Protein AF-A0A2E8EHU0-F1 (afdb_monomer)

Sequence (80 aa):
MYNLAALHPKLAKEWHLTRNGDLTLYQVTPGSSRKVWWRCSQEHEWEAAINSRTSGSGCPECYKEDRCEIYRKARAHYEI

Nearest PDB structures (f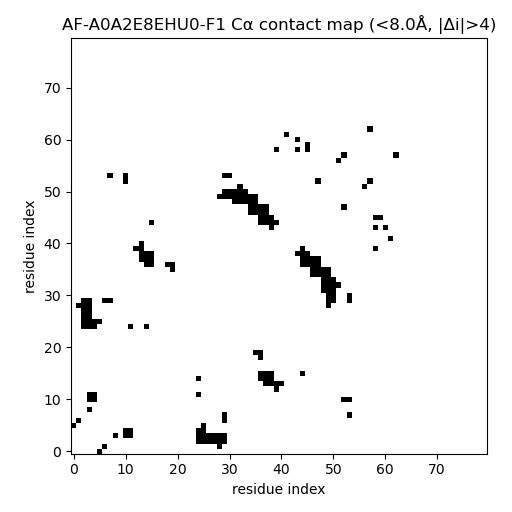oldseek):
  3p37-assembly2_B  TM=4.517E-01  e=4.254E+00  Homo sapiens
  4e9d-assembly1_A  TM=4.440E-01  e=4.872E+00  Homo sapiens
  4lkm-assembly2_C  TM=4.541E-01  e=6.839E+00  Homo sapiens
  3p37-assembly3_C  TM=4.498E-01  e=6.839E+00  Homo sapiens
  4h5x-assembly1_B  TM=4.455E-01  e=7.832E+00  Homo sapiens

Secondary structure (DSSP, 8-state):
---HHHH-HHHHHTB-TTTTTT--TTS--TT---EEEEE-TT--EEEEEHHHHHTT---HHHHHHHHHHHHHHHHHHT--

Radius of gyration: 16.02 Å; Cα contacts (8 Å, |Δi|>4): 92; chains: 1; bounding box: 37×24×49 Å

Solvent-accessible surface area (backbone atoms only — not comparable to full-atom values): 4721 Å² total; per-residue (Å²): 134,87,21,28,40,78,78,34,60,71,58,52,71,25,52,32,70,72,83,40,54,92,66,50,55,76,80,38,44,48,81,34,77,58,68,43,43,32,27,50,96,86,68,52,71,48,78,45,32,40,30,52,46,70,72,65,55,75,62,72,63,60,55,51,54,55,49,53,52,51,52,54,54,56,54,64,69,68,76,116

pLDDT: mean 88.42, std 8.94, range [56.47, 96.81]

Structure (mmCIF, N/CA/C/O backbone):
data_AF-A0A2E8EHU0-F1
#
_entry.id   AF-A0A2E8EHU0-F1
#
loop_
_atom_site.group_PDB
_atom_site.id
_atom_site.type_symbol
_atom_site.label_atom_id
_atom_site.label_alt_id
_atom_site.label_comp_id
_atom_site.label_asym_id
_atom_site.label_entity_id
_atom_site.label_seq_id
_atom_site.pdbx_PDB_ins_code
_atom_site.Cartn_x
_atom_site.Cartn_y
_atom_site.Cartn_z
_atom_site.occupancy
_atom_site.B_iso_or_equiv
_atom_site.auth_seq_id
_atom_site.auth_comp_id
_atom_site.auth_asym_id
_atom_site.auth_atom_id
_atom_site.pdbx_PDB_model_num
ATOM 1 N N . MET A 1 1 ? 18.618 -10.316 -5.629 1.00 56.47 1 MET A N 1
ATOM 2 C CA . MET A 1 1 ? 17.455 -9.874 -6.432 1.00 56.47 1 MET A CA 1
ATOM 3 C C . MET A 1 1 ? 16.689 -8.847 -5.597 1.00 56.47 1 MET A C 1
ATOM 5 O O . MET A 1 1 ? 16.209 -9.212 -4.535 1.00 56.47 1 MET A O 1
ATOM 9 N N . TYR A 1 2 ? 16.689 -7.564 -5.979 1.00 78.19 2 TYR A N 1
ATOM 10 C CA . TYR A 1 2 ? 16.162 -6.441 -5.178 1.00 78.19 2 TYR A CA 1
ATOM 11 C C . TYR A 1 2 ? 14.815 -5.983 -5.763 1.00 78.19 2 TYR A C 1
ATOM 13 O O . TYR A 1 2 ? 14.767 -5.055 -6.565 1.00 78.19 2 TYR A O 1
ATOM 21 N N . ASN A 1 3 ? 13.728 -6.691 -5.446 1.00 86.69 3 ASN A N 1
ATOM 22 C CA . ASN A 1 3 ? 12.376 -6.354 -5.914 1.00 86.69 3 ASN A CA 1
ATOM 23 C C . ASN A 1 3 ? 11.405 -6.173 -4.739 1.00 86.69 3 ASN A C 1
ATOM 25 O O . ASN A 1 3 ? 11.698 -6.557 -3.603 1.00 86.69 3 ASN A O 1
ATOM 29 N N . LEU A 1 4 ? 10.258 -5.552 -5.013 1.00 86.88 4 LEU A N 1
ATOM 30 C CA . LEU A 1 4 ? 9.265 -5.192 -4.002 1.00 86.88 4 LEU A CA 1
ATOM 31 C C . LEU A 1 4 ? 8.718 -6.414 -3.253 1.00 86.88 4 LEU A C 1
ATOM 33 O O . LEU A 1 4 ? 8.595 -6.357 -2.031 1.00 86.88 4 LEU A O 1
ATOM 37 N N . ALA A 1 5 ? 8.443 -7.520 -3.954 1.00 88.44 5 ALA A N 1
ATOM 38 C CA . ALA A 1 5 ? 7.954 -8.753 -3.329 1.00 88.44 5 ALA A CA 1
ATOM 39 C C . ALA A 1 5 ? 8.935 -9.315 -2.287 1.00 88.44 5 ALA A C 1
ATOM 41 O O . ALA A 1 5 ? 8.518 -9.715 -1.202 1.00 88.44 5 ALA A O 1
ATOM 42 N N . ALA A 1 6 ? 10.231 -9.330 -2.609 1.00 87.88 6 ALA A N 1
ATOM 43 C CA . ALA A 1 6 ? 11.262 -9.891 -1.742 1.00 87.88 6 ALA A CA 1
ATOM 44 C C . ALA A 1 6 ? 11.502 -9.047 -0.481 1.00 87.88 6 ALA A C 1
ATOM 46 O O . ALA A 1 6 ? 11.780 -9.594 0.582 1.00 87.88 6 ALA A O 1
ATOM 47 N N . LEU A 1 7 ? 11.399 -7.721 -0.594 1.00 89.19 7 LEU A N 1
ATOM 48 C CA . LEU A 1 7 ? 11.740 -6.794 0.492 1.00 89.19 7 LEU A CA 1
ATOM 49 C C . LEU A 1 7 ? 10.531 -6.397 1.343 1.00 89.19 7 LEU A C 1
ATOM 51 O O . LEU A 1 7 ? 10.677 -6.103 2.527 1.00 89.19 7 LEU A O 1
ATOM 55 N N . HIS A 1 8 ? 9.332 -6.404 0.759 1.00 90.44 8 HIS A N 1
ATOM 56 C CA . HIS A 1 8 ? 8.106 -5.969 1.422 1.00 90.44 8 HIS A CA 1
ATOM 57 C C . HIS A 1 8 ? 6.966 -6.982 1.216 1.00 90.44 8 HIS A C 1
ATOM 59 O O . HIS A 1 8 ? 5.972 -6.680 0.548 1.00 90.44 8 HIS A O 1
ATOM 65 N N . PRO A 1 9 ? 7.031 -8.168 1.853 1.00 90.50 9 PRO A N 1
ATOM 66 C CA . PRO A 1 9 ? 6.008 -9.209 1.704 1.00 90.50 9 PRO A CA 1
ATOM 67 C C . PRO A 1 9 ? 4.620 -8.775 2.199 1.00 90.50 9 PRO A C 1
ATOM 69 O O . PRO A 1 9 ? 3.608 -9.320 1.770 1.00 90.50 9 PRO A O 1
ATOM 72 N N . L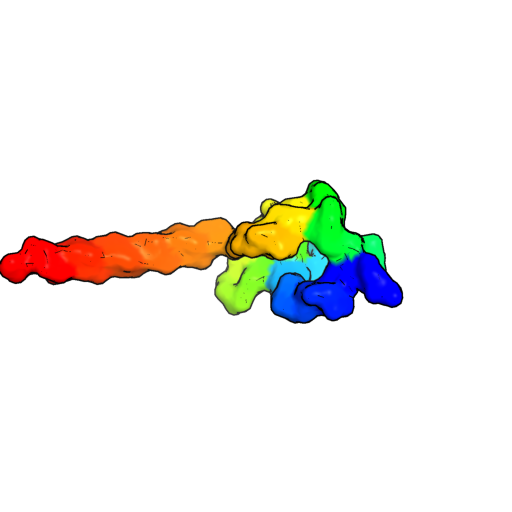YS A 1 10 ? 4.545 -7.776 3.089 1.00 90.38 10 LYS A N 1
ATOM 73 C CA . LYS A 1 10 ? 3.268 -7.176 3.509 1.00 90.38 10 LYS A CA 1
ATOM 74 C C . LYS A 1 10 ? 2.614 -6.392 2.370 1.00 90.38 10 LYS A C 1
ATOM 76 O O . LYS A 1 10 ? 1.435 -6.587 2.111 1.00 90.38 10 LYS A O 1
ATOM 81 N N . LEU A 1 11 ? 3.395 -5.590 1.641 1.00 91.81 11 LEU A N 1
ATOM 82 C CA . LEU A 1 11 ? 2.908 -4.826 0.490 1.00 91.81 11 LEU A CA 1
ATOM 83 C C . LEU A 1 11 ? 2.488 -5.739 -0.663 1.00 91.81 11 LEU A C 1
ATOM 85 O O . LEU A 1 11 ? 1.535 -5.424 -1.363 1.00 91.81 11 LEU A O 1
ATOM 89 N N . ALA A 1 12 ? 3.140 -6.893 -0.818 1.00 91.06 12 ALA A N 1
ATOM 90 C CA . ALA A 1 12 ? 2.742 -7.890 -1.807 1.00 91.06 12 ALA A CA 1
ATOM 91 C C . ALA A 1 12 ? 1.290 -8.368 -1.626 1.00 91.06 12 ALA A C 1
ATOM 93 O O . ALA A 1 12 ? 0.604 -8.615 -2.614 1.00 91.06 12 ALA A O 1
ATOM 94 N N . LYS A 1 13 ? 0.800 -8.449 -0.380 1.00 91.81 13 LYS A N 1
ATOM 95 C CA . LYS A 1 13 ? -0.595 -8.816 -0.079 1.00 91.81 13 LYS A CA 1
ATOM 96 C C . LYS A 1 13 ? -1.596 -7.734 -0.464 1.00 91.81 13 LYS A C 1
ATOM 98 O O . LYS A 1 13 ? -2.767 -8.034 -0.643 1.00 91.81 13 LYS A O 1
ATOM 103 N N . GLU A 1 14 ? -1.131 -6.494 -0.564 1.00 94.50 14 GLU A N 1
ATOM 104 C CA . GLU A 1 14 ? -1.960 -5.344 -0.907 1.00 94.50 14 GLU A CA 1
ATOM 105 C C . GLU A 1 14 ? -1.873 -4.990 -2.399 1.00 94.50 14 GLU 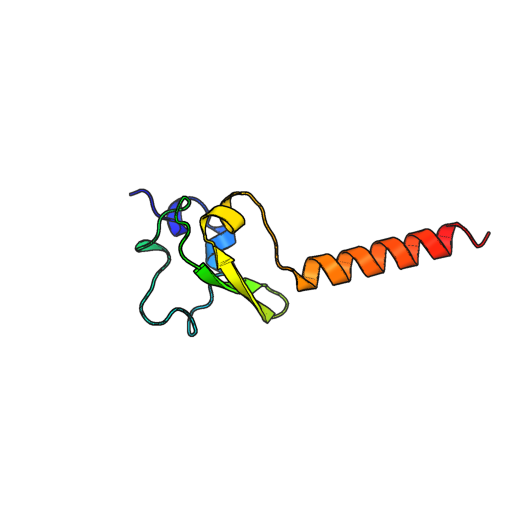A C 1
ATOM 107 O O . GLU A 1 14 ? -2.405 -3.969 -2.828 1.00 94.50 14 GLU A O 1
ATOM 112 N N . TRP A 1 15 ? -1.182 -5.795 -3.212 1.00 94.12 15 TRP A N 1
ATOM 113 C CA . TRP A 1 15 ? -1.063 -5.556 -4.646 1.00 94.12 15 TRP A CA 1
ATOM 114 C C . TRP A 1 15 ? -2.357 -5.884 -5.379 1.00 94.12 15 TRP A C 1
ATOM 116 O O . TRP A 1 15 ? -2.916 -6.973 -5.238 1.00 94.12 15 TRP A O 1
ATOM 126 N N . HIS A 1 16 ? -2.797 -4.976 -6.244 1.00 94.56 16 HIS A N 1
ATOM 127 C CA . HIS A 1 16 ? -3.961 -5.232 -7.072 1.00 94.56 16 HIS A CA 1
ATOM 128 C C . HIS A 1 16 ? -3.595 -6.075 -8.302 1.00 94.56 16 HIS A C 1
ATOM 130 O O . HIS A 1 16 ? -2.937 -5.592 -9.222 1.00 94.56 16 HIS A O 1
ATOM 136 N N . LEU A 1 17 ? -4.057 -7.328 -8.355 1.00 87.94 17 LEU A N 1
ATOM 137 C CA . LEU A 1 17 ? -3.678 -8.269 -9.420 1.00 87.94 17 LEU A CA 1
ATOM 138 C C . LEU A 1 17 ? -4.209 -7.872 -10.805 1.00 87.94 17 LEU A C 1
ATOM 140 O O . LEU A 1 17 ? -3.465 -7.924 -11.773 1.00 87.94 17 LEU A O 1
ATOM 144 N N . THR A 1 18 ? -5.470 -7.450 -10.912 1.00 89.00 18 THR A N 1
ATOM 145 C CA . THR A 1 18 ? -6.092 -7.195 -12.226 1.00 89.00 18 THR A CA 1
ATOM 146 C C . THR A 1 18 ? -5.852 -5.781 -12.763 1.00 89.00 18 THR A C 1
ATOM 148 O O . THR A 1 18 ? -5.576 -5.614 -13.946 1.00 89.00 18 THR A O 1
ATOM 151 N N . ARG A 1 19 ? -5.899 -4.745 -11.915 1.00 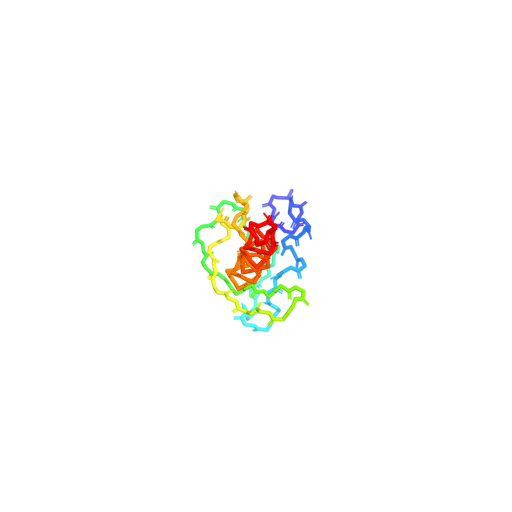91.25 19 ARG A N 1
ATOM 152 C CA . ARG A 1 19 ? -5.731 -3.343 -12.345 1.00 91.25 19 ARG A CA 1
ATOM 153 C C . ARG A 1 19 ? -4.309 -2.956 -12.749 1.00 91.25 19 ARG A C 1
ATOM 155 O O . ARG A 1 19 ? -4.136 -1.951 -13.431 1.00 91.25 19 ARG A O 1
ATOM 162 N N . ASN A 1 20 ? -3.299 -3.719 -12.336 1.00 91.88 20 ASN A N 1
ATOM 163 C CA . ASN A 1 20 ? -1.910 -3.458 -12.719 1.00 91.88 20 ASN A CA 1
ATOM 164 C C . ASN A 1 20 ? -1.512 -4.130 -14.049 1.00 91.88 20 ASN A C 1
ATOM 166 O O . ASN A 1 20 ? -0.374 -3.962 -14.490 1.00 91.88 20 ASN A O 1
ATOM 170 N N . GLY A 1 21 ? -2.440 -4.840 -14.706 1.00 89.38 21 GLY A N 1
ATOM 171 C CA . GLY A 1 21 ? -2.184 -5.547 -15.961 1.00 89.38 21 GLY A CA 1
ATOM 172 C C . GLY A 1 21 ? -1.064 -6.575 -15.802 1.00 89.38 21 GLY A C 1
ATOM 173 O O . GLY A 1 21 ? -1.025 -7.308 -14.818 1.00 89.38 21 GLY A O 1
ATOM 174 N N . ASP A 1 22 ? -0.113 -6.571 -16.735 1.00 90.31 22 ASP A N 1
ATOM 175 C CA . ASP A 1 22 ? 1.034 -7.491 -16.727 1.00 90.31 22 ASP A CA 1
ATOM 176 C C . ASP A 1 22 ? 2.145 -7.087 -15.743 1.00 90.31 22 ASP A C 1
ATOM 178 O O . ASP A 1 22 ? 3.165 -7.771 -15.632 1.00 90.31 22 ASP A O 1
ATOM 182 N N . LEU A 1 23 ? 1.994 -5.957 -15.040 1.00 91.06 23 LEU A N 1
ATOM 183 C CA . LEU A 1 23 ? 2.997 -5.500 -14.088 1.00 91.06 23 LEU A CA 1
ATOM 184 C C . LEU A 1 23 ? 2.959 -6.362 -12.825 1.00 91.06 23 LEU A C 1
ATOM 186 O O . LEU A 1 23 ? 1.972 -6.394 -12.087 1.00 91.06 23 LEU A O 1
ATOM 190 N N . THR A 1 24 ? 4.088 -6.993 -12.528 1.00 88.19 24 THR A N 1
ATOM 191 C CA . THR A 1 24 ? 4.255 -7.831 -11.341 1.00 88.19 24 THR A CA 1
ATOM 192 C C . THR A 1 24 ? 5.116 -7.158 -10.276 1.00 88.19 24 THR A C 1
ATOM 194 O O . THR A 1 24 ? 6.000 -6.344 -10.556 1.00 88.19 24 THR A O 1
ATOM 197 N N . LEU A 1 25 ? 4.925 -7.583 -9.026 1.00 86.38 25 LEU A N 1
ATOM 198 C CA . LEU A 1 25 ? 5.737 -7.175 -7.874 1.00 86.38 25 LEU A CA 1
ATOM 199 C C . LEU A 1 25 ? 7.236 -7.503 -8.021 1.00 86.38 25 LEU A C 1
ATOM 201 O O . LEU A 1 25 ? 8.072 -6.921 -7.329 1.00 86.38 25 LEU A O 1
ATOM 205 N N . TYR A 1 26 ? 7.581 -8.440 -8.908 1.00 88.25 26 TYR A N 1
ATOM 206 C CA . TYR A 1 26 ? 8.959 -8.847 -9.184 1.00 88.25 26 TYR A CA 1
ATOM 207 C C . TYR A 1 26 ? 9.670 -7.916 -10.172 1.00 88.25 26 TYR A C 1
ATOM 209 O O . TYR A 1 26 ? 10.899 -7.912 -10.222 1.00 88.25 26 TYR A O 1
ATOM 217 N N . GLN A 1 27 ? 8.911 -7.116 -10.927 1.00 88.31 27 GLN A N 1
ATOM 218 C CA . GLN A 1 27 ? 9.413 -6.177 -11.936 1.00 88.31 27 GLN A CA 1
ATOM 219 C C . GLN A 1 27 ? 9.581 -4.750 -11.399 1.00 88.31 27 GLN A C 1
ATOM 221 O O . GLN A 1 27 ? 10.009 -3.861 -12.132 1.00 88.31 27 GLN A O 1
ATOM 226 N N . VAL A 1 28 ? 9.239 -4.511 -10.131 1.00 91.19 28 VAL A N 1
ATOM 227 C CA . VAL A 1 28 ? 9.286 -3.183 -9.514 1.00 91.19 28 VAL A CA 1
ATOM 228 C C . VAL A 1 28 ? 10.187 -3.164 -8.286 1.00 91.19 28 VAL A C 1
ATOM 230 O O . VAL A 1 28 ? 10.303 -4.145 -7.548 1.00 91.19 28 VAL A O 1
ATOM 233 N N . THR A 1 29 ? 10.834 -2.023 -8.065 1.00 92.81 29 THR A N 1
ATOM 234 C CA . THR A 1 29 ? 11.703 -1.785 -6.910 1.00 92.81 29 THR A CA 1
ATOM 235 C C . THR A 1 29 ? 10.973 -0.958 -5.847 1.00 92.81 29 THR A C 1
ATOM 237 O O . THR A 1 29 ? 10.118 -0.138 -6.197 1.00 92.81 29 THR A O 1
ATOM 240 N N . PRO A 1 30 ? 11.315 -1.112 -4.553 1.00 89.94 30 PRO A N 1
ATOM 241 C CA . PRO A 1 30 ? 10.690 -0.343 -3.477 1.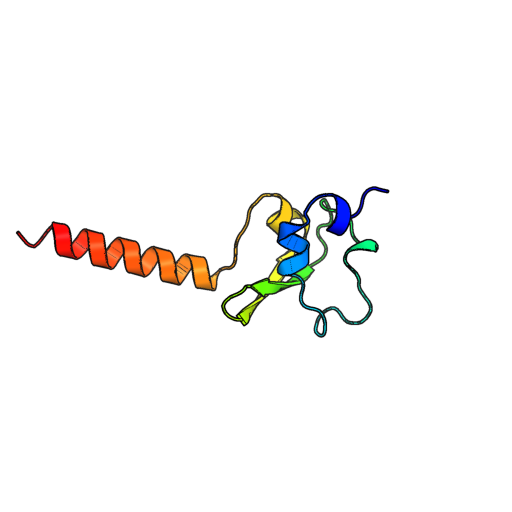00 89.94 30 PRO A CA 1
ATOM 242 C C . PRO A 1 30 ? 10.798 1.178 -3.647 1.00 89.94 30 PRO A C 1
ATOM 244 O O . PRO A 1 30 ? 9.861 1.903 -3.355 1.00 89.94 30 PRO A O 1
ATOM 247 N N . GLY A 1 31 ? 11.916 1.677 -4.178 1.00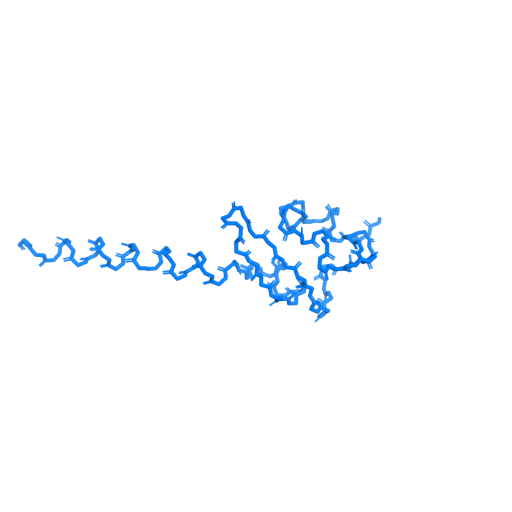 91.31 31 GLY A N 1
ATOM 248 C CA . GLY A 1 31 ? 12.138 3.115 -4.376 1.00 91.31 31 GLY A CA 1
ATOM 249 C C . GLY A 1 31 ? 11.415 3.729 -5.580 1.00 91.31 31 GLY A C 1
ATOM 250 O O . GLY A 1 31 ? 11.599 4.914 -5.852 1.00 91.31 31 GLY A O 1
ATOM 251 N N . SER A 1 32 ? 10.621 2.960 -6.329 1.00 92.69 32 SER A N 1
ATOM 252 C CA . SER A 1 32 ? 9.978 3.457 -7.546 1.00 92.69 32 SER A CA 1
ATOM 253 C C . SER A 1 32 ? 8.884 4.487 -7.243 1.00 92.69 32 SER A C 1
ATOM 255 O O . SER A 1 32 ? 7.994 4.252 -6.430 1.00 92.69 32 SER A O 1
ATOM 257 N N . SER A 1 33 ? 8.891 5.613 -7.956 1.00 94.75 33 SER A N 1
ATOM 258 C CA . SER A 1 33 ? 7.799 6.598 -7.940 1.00 94.75 33 SER A CA 1
ATOM 259 C C . SER A 1 33 ? 6.600 6.183 -8.803 1.00 94.75 33 SER A C 1
ATOM 261 O O . SER A 1 33 ? 5.620 6.924 -8.895 1.00 94.75 33 SER A O 1
ATOM 263 N N . ARG A 1 34 ? 6.658 5.006 -9.446 1.00 94.38 34 ARG A N 1
ATOM 264 C CA . ARG A 1 34 ? 5.571 4.488 -10.276 1.00 94.38 34 ARG A CA 1
ATOM 265 C C . ARG A 1 34 ? 4.316 4.321 -9.431 1.00 94.38 34 ARG A C 1
ATOM 267 O O . ARG A 1 34 ? 4.346 3.673 -8.383 1.00 94.38 34 ARG A O 1
ATOM 274 N N . LYS A 1 35 ? 3.219 4.896 -9.914 1.00 95.38 35 LYS A N 1
ATOM 275 C CA . LYS A 1 35 ? 1.898 4.691 -9.338 1.00 95.38 35 LYS A CA 1
ATOM 276 C C . LYS A 1 35 ? 1.308 3.386 -9.842 1.00 95.38 35 LYS A C 1
ATOM 278 O O . LYS A 1 35 ? 1.394 3.068 -11.028 1.00 95.38 35 LYS A O 1
ATOM 283 N N . VAL A 1 36 ? 0.770 2.626 -8.905 1.00 95.69 36 VAL A N 1
ATOM 284 C CA . VAL A 1 36 ? 0.158 1.320 -9.127 1.00 95.69 36 VAL A CA 1
ATOM 285 C C . VAL A 1 36 ? -1.088 1.223 -8.264 1.00 95.69 36 VAL A C 1
ATOM 287 O O . VAL A 1 36 ? -1.261 1.981 -7.304 1.00 95.69 36 VAL A O 1
ATOM 290 N N . TRP A 1 37 ? -1.954 0.288 -8.618 1.00 96.81 37 TRP A N 1
ATOM 291 C CA . TRP A 1 37 ? -3.162 0.005 -7.870 1.00 96.81 37 TRP A CA 1
ATOM 292 C C . TRP A 1 37 ? -2.862 -0.909 -6.689 1.00 96.81 37 TRP A C 1
ATOM 294 O O . TRP A 1 37 ? -2.197 -1.941 -6.821 1.00 96.81 37 TRP A O 1
ATOM 304 N N . TRP A 1 38 ? -3.401 -0.523 -5.542 1.00 96.00 38 TRP A N 1
ATOM 305 C CA . TRP A 1 38 ? -3.362 -1.258 -4.291 1.00 96.00 38 TRP A CA 1
ATOM 306 C C . TRP A 1 38 ? -4.778 -1.640 -3.890 1.00 96.00 38 TRP A C 1
ATOM 308 O O . TRP A 1 38 ? -5.739 -0.953 -4.240 1.00 96.00 38 TRP A O 1
ATOM 318 N N . ARG A 1 39 ? -4.893 -2.738 -3.153 1.00 96.19 39 ARG A N 1
ATOM 319 C CA . ARG A 1 39 ? -6.134 -3.218 -2.564 1.00 96.19 39 ARG A CA 1
ATOM 320 C C . ARG A 1 39 ? -5.851 -3.728 -1.158 1.00 96.19 39 ARG A C 1
ATOM 322 O O . ARG A 1 39 ? -5.039 -4.631 -0.994 1.00 96.19 39 ARG A O 1
ATOM 329 N N . CYS A 1 40 ? -6.500 -3.166 -0.143 1.00 94.62 40 CYS A N 1
ATOM 330 C CA . CYS A 1 40 ? -6.324 -3.632 1.235 1.00 94.62 40 CYS A CA 1
ATOM 331 C C . CYS A 1 40 ? -7.238 -4.831 1.539 1.00 94.62 40 CYS A C 1
ATOM 333 O O . CYS A 1 40 ? -8.046 -5.257 0.713 1.00 94.62 40 CYS A O 1
ATOM 335 N N . SER A 1 41 ? -7.132 -5.372 2.756 1.00 92.31 41 SER A N 1
ATOM 336 C CA . SER A 1 41 ? -7.971 -6.484 3.220 1.00 92.31 41 SER A CA 1
ATOM 337 C C . SER A 1 41 ? -9.457 -6.137 3.350 1.00 92.31 41 SER A C 1
ATOM 339 O O . SER A 1 41 ? -10.275 -7.045 3.314 1.00 92.31 41 SER A O 1
ATOM 341 N N . GLN A 1 42 ? -9.800 -4.851 3.483 1.00 92.00 42 GLN A N 1
ATOM 342 C CA . GLN A 1 42 ? -11.184 -4.347 3.494 1.00 92.00 42 GLN A CA 1
ATOM 343 C C . GLN A 1 42 ? -11.715 -4.065 2.076 1.00 92.00 42 GLN A C 1
ATOM 345 O O . GLN A 1 42 ? -12.683 -3.339 1.904 1.00 92.00 42 GLN A O 1
ATOM 350 N N . GLU A 1 43 ? -11.034 -4.575 1.045 1.00 92.50 43 GLU A N 1
ATOM 351 C CA . GLU A 1 43 ? -11.382 -4.396 -0.372 1.00 92.50 43 GLU A CA 1
ATOM 352 C C . GLU A 1 43 ? -11.370 -2.946 -0.884 1.00 92.50 43 GLU A C 1
ATOM 354 O O . GLU A 1 43 ? -11.744 -2.699 -2.027 1.00 92.50 43 GLU A O 1
ATOM 359 N N . HIS A 1 44 ? -10.855 -1.986 -0.112 1.00 94.69 44 HIS A N 1
ATOM 360 C CA . HIS A 1 44 ? -10.617 -0.637 -0.618 1.00 94.69 44 HIS A CA 1
ATOM 361 C C . HIS A 1 44 ? -9.524 -0.658 -1.684 1.00 94.69 44 HIS A C 1
ATOM 363 O O . HIS A 1 44 ? -8.413 -1.131 -1.434 1.00 94.69 44 HIS A O 1
ATOM 369 N N . GLU A 1 45 ? -9.826 -0.095 -2.850 1.00 95.69 45 GLU A N 1
ATOM 370 C CA . GLU A 1 45 ? -8.903 0.044 -3.973 1.00 95.69 45 GLU A CA 1
ATOM 371 C C . GLU A 1 45 ? -8.430 1.494 -4.079 1.00 95.69 45 GLU A C 1
ATOM 373 O O . GLU A 1 45 ? -9.239 2.422 -4.068 1.00 95.69 45 GLU A O 1
ATOM 378 N N . TRP A 1 46 ? -7.123 1.713 -4.207 1.00 96.12 46 TRP A N 1
ATOM 379 C CA . TRP A 1 46 ? -6.586 3.056 -4.427 1.00 96.12 46 TRP A CA 1
ATOM 380 C C . TRP A 1 46 ? -5.283 3.029 -5.218 1.00 96.12 46 TRP A C 1
ATOM 382 O O . TRP A 1 46 ? -4.560 2.033 -5.25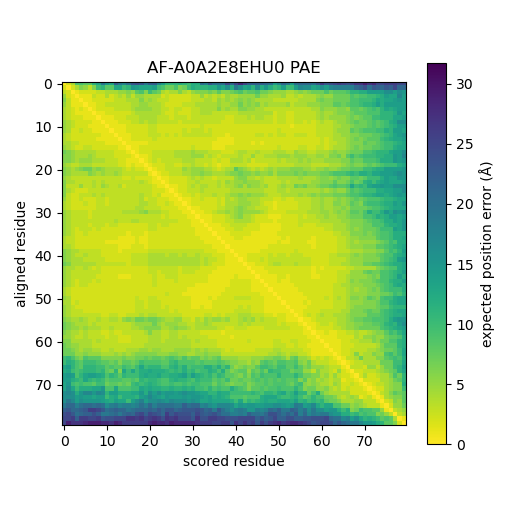0 1.00 96.12 46 TRP A O 1
ATOM 392 N N . GLU A 1 47 ? -4.962 4.154 -5.845 1.00 96.00 47 GLU A N 1
ATOM 393 C CA . GLU A 1 47 ? -3.708 4.342 -6.565 1.00 96.00 47 GLU A CA 1
ATOM 394 C C . GLU A 1 47 ? -2.684 5.049 -5.666 1.00 96.00 47 GLU A C 1
ATOM 396 O O . GLU A 1 47 ? -2.967 6.092 -5.072 1.00 96.00 47 GLU A O 1
ATOM 401 N N . ALA A 1 48 ? -1.475 4.496 -5.565 1.00 95.88 48 ALA A N 1
ATOM 402 C CA . ALA A 1 48 ? -0.379 5.119 -4.827 1.00 95.88 48 ALA A CA 1
ATOM 403 C C . ALA A 1 48 ? 0.983 4.758 -5.426 1.00 95.88 48 ALA A C 1
ATOM 405 O O . ALA A 1 48 ? 1.158 3.700 -6.037 1.00 95.88 48 ALA A O 1
ATOM 406 N N . ALA A 1 49 ? 1.963 5.642 -5.224 1.00 96.25 49 ALA A N 1
ATOM 407 C CA . ALA A 1 49 ? 3.343 5.388 -5.616 1.00 96.25 49 ALA A CA 1
ATOM 408 C C . ALA A 1 49 ? 3.974 4.297 -4.736 1.00 96.25 49 ALA A C 1
ATOM 410 O O . ALA A 1 49 ? 3.753 4.265 -3.522 1.00 96.25 49 ALA A O 1
ATOM 411 N N . ILE A 1 50 ? 4.781 3.422 -5.342 1.00 94.94 50 ILE A N 1
ATOM 412 C CA . ILE A 1 50 ? 5.434 2.313 -4.628 1.00 94.94 50 ILE A CA 1
ATOM 413 C C . ILE A 1 50 ? 6.320 2.834 -3.491 1.00 94.94 50 ILE A C 1
ATOM 415 O O . ILE A 1 50 ? 6.199 2.358 -2.365 1.00 94.94 50 ILE A O 1
ATOM 419 N N . ASN A 1 51 ? 7.121 3.868 -3.746 1.00 94.94 51 ASN A N 1
ATOM 420 C CA . ASN A 1 51 ? 7.991 4.481 -2.743 1.00 94.94 51 ASN A CA 1
ATOM 421 C C . ASN A 1 51 ? 7.233 5.070 -1.539 1.00 94.94 51 ASN A C 1
ATOM 423 O O . ASN A 1 51 ? 7.689 4.974 -0.403 1.00 94.94 51 ASN A O 1
ATOM 427 N N . SER A 1 52 ? 6.052 5.649 -1.756 1.00 95.56 52 SER A N 1
ATOM 428 C CA . SER A 1 52 ? 5.192 6.160 -0.683 1.00 95.56 52 SER A CA 1
ATOM 429 C C . SER A 1 52 ? 4.690 5.017 0.198 1.00 95.56 52 SER A C 1
ATOM 431 O O . SER A 1 52 ? 4.729 5.103 1.426 1.00 95.56 52 SER A O 1
ATOM 433 N N . ARG A 1 53 ? 4.296 3.903 -0.421 1.00 94.44 53 ARG A N 1
ATOM 434 C CA . ARG A 1 53 ? 3.839 2.698 0.279 1.00 94.44 53 ARG A CA 1
ATOM 435 C C . ARG A 1 53 ? 4.959 2.029 1.066 1.00 94.44 53 ARG A C 1
ATOM 437 O O . ARG A 1 53 ? 4.741 1.612 2.200 1.00 94.44 53 ARG A O 1
ATOM 444 N N . THR A 1 54 ? 6.169 1.981 0.517 1.00 93.56 54 THR A N 1
ATOM 445 C CA . THR A 1 54 ? 7.340 1.430 1.218 1.00 93.56 54 THR A CA 1
ATOM 446 C C . THR A 1 54 ? 7.795 2.305 2.379 1.00 93.56 54 THR A C 1
ATOM 448 O O . THR A 1 54 ? 8.304 1.775 3.360 1.00 93.56 54 THR A O 1
ATOM 451 N N . SER A 1 55 ? 7.550 3.616 2.309 1.00 93.12 55 SER A N 1
ATOM 452 C CA . SER A 1 55 ? 7.797 4.564 3.405 1.00 93.12 55 SER A CA 1
ATOM 453 C C . SER A 1 55 ? 6.719 4.539 4.499 1.00 93.12 55 SER A C 1
ATOM 455 O O . SER A 1 55 ? 6.819 5.292 5.463 1.00 93.12 55 SER A O 1
ATOM 457 N N . GLY A 1 56 ? 5.695 3.686 4.375 1.00 90.94 56 GLY A N 1
ATOM 458 C CA . GLY A 1 56 ? 4.689 3.458 5.417 1.00 90.94 56 GLY A CA 1
ATOM 459 C C . GLY A 1 56 ? 3.332 4.127 5.187 1.00 90.94 56 GLY A C 1
ATOM 460 O O . GLY A 1 56 ? 2.478 4.061 6.067 1.00 90.94 56 GLY A O 1
ATOM 461 N N . SER A 1 57 ? 3.083 4.752 4.029 1.00 92.50 57 SER A N 1
ATOM 462 C CA . SER A 1 57 ? 1.740 5.262 3.712 1.00 92.50 57 SER A CA 1
ATOM 463 C C . SER A 1 57 ? 0.738 4.110 3.587 1.00 92.50 57 SER A C 1
ATOM 465 O O . SER A 1 57 ? 1.015 3.144 2.884 1.00 92.50 57 SER A O 1
ATOM 467 N N . GLY A 1 58 ? -0.417 4.218 4.254 1.00 92.44 58 GLY A N 1
ATOM 468 C CA . GLY A 1 58 ? -1.472 3.197 4.362 1.00 92.44 58 GLY A CA 1
ATOM 469 C C . GLY A 1 58 ? -2.600 3.301 3.324 1.00 92.44 58 GLY A C 1
ATOM 470 O O . GLY A 1 58 ? -2.521 4.085 2.380 1.00 92.44 58 GLY A O 1
ATOM 471 N N . CYS A 1 59 ? -3.666 2.521 3.527 1.00 94.81 59 CYS A N 1
ATOM 472 C CA . CYS A 1 59 ? -4.936 2.705 2.823 1.00 94.81 59 CYS A CA 1
ATOM 473 C C . CYS A 1 59 ? -5.613 4.005 3.307 1.00 94.81 59 CYS A C 1
ATOM 475 O O . CYS A 1 59 ? -5.793 4.166 4.519 1.00 94.81 59 CYS A O 1
ATOM 477 N N . PRO A 1 60 ? -6.003 4.928 2.408 1.00 93.31 60 PRO A N 1
ATOM 478 C CA . PRO A 1 60 ? -6.602 6.200 2.803 1.00 93.31 60 PRO A CA 1
ATOM 479 C C . PRO A 1 60 ? -7.984 6.040 3.442 1.00 93.31 60 PRO A C 1
ATOM 481 O O . PRO A 1 60 ? -8.314 6.821 4.330 1.00 93.31 60 PRO A O 1
ATOM 484 N N . GLU A 1 61 ? -8.775 5.049 3.023 1.00 93.38 61 GLU A N 1
ATOM 485 C CA . GLU A 1 61 ? -10.114 4.822 3.580 1.00 93.38 61 GLU A CA 1
ATOM 486 C C . GLU A 1 61 ? -10.043 4.212 4.982 1.00 93.38 61 GLU A C 1
ATOM 488 O O . GLU A 1 61 ? -10.612 4.784 5.908 1.00 93.38 61 GLU A O 1
ATOM 493 N N . CYS A 1 62 ? -9.224 3.173 5.192 1.00 92.06 62 CYS A N 1
ATOM 494 C CA . CYS A 1 62 ? -9.015 2.609 6.533 1.00 92.06 62 CYS A CA 1
ATOM 495 C C . CYS A 1 62 ? -8.513 3.671 7.525 1.00 92.06 62 CYS A C 1
ATOM 497 O O . CYS A 1 62 ? -8.976 3.744 8.657 1.00 92.06 62 CYS A O 1
ATOM 499 N N . TYR A 1 63 ? -7.626 4.570 7.082 1.00 90.69 63 TYR A N 1
ATOM 500 C CA . TYR A 1 63 ? -7.155 5.662 7.933 1.00 90.69 63 TYR A CA 1
ATOM 501 C C . TYR A 1 63 ? -8.268 6.643 8.338 1.00 90.69 63 TYR A C 1
ATOM 503 O O . TYR A 1 63 ? -8.203 7.231 9.417 1.00 90.69 63 TYR A O 1
ATOM 511 N N . LYS A 1 64 ? -9.283 6.867 7.493 1.00 89.75 64 LYS A N 1
ATOM 512 C CA . LYS A 1 64 ? -10.442 7.697 7.857 1.00 89.75 64 LYS A CA 1
ATOM 513 C C . LYS A 1 64 ? -11.353 6.963 8.838 1.00 89.75 64 LYS A C 1
ATOM 515 O O . LYS A 1 64 ? -11.785 7.577 9.812 1.00 89.75 64 LYS A O 1
ATOM 520 N N . GLU A 1 65 ? -11.615 5.680 8.597 1.00 86.62 65 GLU A N 1
ATOM 521 C CA . GLU A 1 65 ? -12.462 4.837 9.449 1.00 86.62 65 GLU A CA 1
ATOM 522 C C . GLU A 1 65 ? -11.911 4.745 10.877 1.00 86.62 65 GLU A C 1
ATOM 524 O O . GLU A 1 65 ? -12.618 5.100 11.826 1.00 86.62 65 GLU A O 1
ATOM 529 N N . ASP A 1 66 ? -10.625 4.409 11.021 1.00 83.56 66 ASP A N 1
ATOM 530 C CA . ASP A 1 66 ? -9.937 4.334 12.317 1.00 83.56 66 ASP A CA 1
ATOM 531 C C . ASP A 1 66 ? -10.006 5.676 13.058 1.00 83.56 66 ASP A C 1
ATOM 533 O O . ASP A 1 66 ? -10.260 5.755 14.264 1.00 83.56 66 ASP A O 1
ATOM 537 N N . ARG A 1 67 ? -9.824 6.779 12.324 1.00 83.12 67 ARG A N 1
ATOM 538 C CA . ARG A 1 67 ? -9.864 8.127 12.893 1.00 83.12 67 ARG A CA 1
ATOM 539 C C . ARG A 1 67 ? -11.259 8.485 13.406 1.00 83.12 67 ARG A C 1
ATOM 541 O O . ARG A 1 67 ? -11.382 9.076 14.478 1.00 83.12 67 ARG A O 1
ATOM 548 N N . CYS A 1 68 ? -12.312 8.126 12.672 1.00 78.12 68 CYS A N 1
ATOM 549 C CA . CYS A 1 68 ? -13.691 8.328 13.113 1.00 78.12 68 CYS A CA 1
ATOM 550 C C . CYS A 1 68 ? -14.006 7.533 14.384 1.00 78.12 68 CYS A C 1
ATOM 552 O O . CYS A 1 68 ? -14.684 8.057 15.269 1.00 78.12 68 CYS A O 1
ATOM 554 N N . GLU A 1 69 ? -13.506 6.302 14.507 1.00 81.81 69 GLU A N 1
ATOM 555 C CA . GLU A 1 69 ? -13.674 5.502 15.720 1.00 81.81 69 GLU A CA 1
ATOM 556 C C . GLU A 1 69 ? -12.984 6.146 16.931 1.00 81.81 69 GLU A C 1
ATOM 558 O O . GLU A 1 69 ? -13.610 6.290 17.985 1.00 81.81 69 GLU A O 1
ATOM 563 N N . ILE A 1 70 ? -11.737 6.604 16.770 1.00 83.56 70 ILE A N 1
ATOM 564 C CA . ILE A 1 70 ? -10.995 7.314 17.823 1.00 83.56 70 ILE A CA 1
ATOM 565 C C . ILE A 1 70 ? -11.781 8.538 18.304 1.00 83.56 70 ILE A C 1
ATOM 567 O O . ILE A 1 70 ? -11.965 8.711 19.508 1.00 83.56 70 ILE A O 1
ATOM 571 N N . TYR A 1 71 ? -12.299 9.363 17.387 1.00 81.06 71 TYR A N 1
ATOM 572 C CA . TYR A 1 71 ? -13.072 10.549 17.766 1.00 81.06 71 TYR A CA 1
ATOM 573 C C . TYR A 1 71 ? -14.394 10.210 18.454 1.00 81.06 71 TYR A C 1
ATOM 575 O O . TYR A 1 71 ? -14.749 10.875 19.424 1.00 81.06 71 TYR A O 1
ATOM 583 N N . ARG A 1 72 ? -15.114 9.174 18.004 1.00 80.38 72 ARG A N 1
ATOM 584 C CA . ARG A 1 72 ? -16.346 8.716 18.671 1.00 80.38 72 ARG A CA 1
ATOM 585 C C . ARG A 1 72 ? -16.068 8.281 20.111 1.00 80.38 72 ARG A C 1
ATOM 587 O O . ARG A 1 72 ? -16.786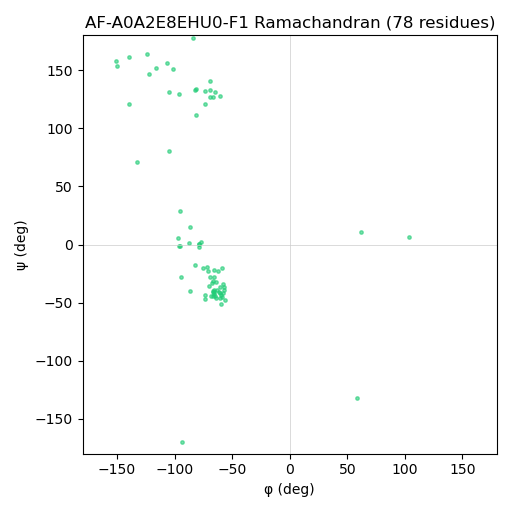 8.703 21.013 1.00 80.38 72 ARG A O 1
ATOM 594 N N . LYS A 1 73 ? -15.007 7.497 20.334 1.00 83.62 73 LYS A N 1
ATOM 595 C CA . LYS A 1 73 ? -14.588 7.054 21.676 1.00 83.62 73 LYS A CA 1
ATOM 596 C C . LYS A 1 73 ? -14.139 8.221 22.554 1.00 83.62 73 LYS A C 1
ATOM 598 O O . LYS A 1 73 ? -14.551 8.306 23.705 1.00 83.62 73 LYS A O 1
ATOM 603 N N . ALA A 1 74 ? -13.340 9.136 22.006 1.00 82.50 74 ALA A N 1
ATOM 604 C CA . ALA A 1 74 ? -12.887 10.323 22.726 1.00 82.50 74 ALA A CA 1
ATOM 605 C C . ALA A 1 74 ? -14.065 11.210 23.154 1.00 82.50 74 ALA A C 1
ATOM 607 O O . ALA A 1 74 ? -14.087 11.692 24.281 1.00 82.50 74 ALA A O 1
ATOM 608 N N . ARG A 1 75 ? -15.075 11.379 22.289 1.00 79.69 75 ARG A N 1
ATOM 609 C CA . ARG A 1 75 ? -16.277 12.158 22.615 1.00 79.69 75 ARG A CA 1
ATOM 610 C C . ARG A 1 75 ? -17.110 11.504 23.718 1.00 79.69 75 ARG A C 1
ATOM 612 O O . ARG A 1 75 ? -17.559 12.203 24.614 1.00 79.69 75 ARG A O 1
ATOM 619 N N . ALA A 1 76 ? -17.252 10.178 23.687 1.00 73.69 76 ALA A N 1
ATOM 620 C CA . ALA A 1 76 ? -17.970 9.426 24.717 1.00 73.69 76 ALA A CA 1
ATOM 621 C C . ALA A 1 76 ? -17.288 9.482 26.101 1.00 73.69 76 ALA A C 1
ATOM 623 O O . ALA A 1 76 ? -17.963 9.395 27.117 1.00 73.69 76 ALA A O 1
ATOM 624 N N . HIS A 1 77 ? -15.963 9.657 26.156 1.00 64.62 77 HIS A N 1
ATOM 625 C CA . HIS A 1 77 ? -15.217 9.793 27.414 1.00 64.62 77 HIS A CA 1
ATOM 626 C C . HIS A 1 77 ? -15.391 11.171 28.089 1.00 64.62 77 HIS A C 1
ATOM 628 O O . HIS A 1 77 ? -15.137 11.298 29.280 1.00 64.62 77 HIS A O 1
ATOM 634 N N . TYR A 1 78 ? -15.810 12.204 27.351 1.00 60.84 78 TYR A N 1
ATOM 635 C CA . TYR A 1 78 ? -15.994 13.569 27.871 1.00 60.84 78 TYR A CA 1
ATOM 636 C C . TYR A 1 78 ? -17.443 13.901 28.275 1.00 60.84 78 TYR A C 1
ATOM 638 O O . TYR A 1 78 ? -17.697 15.009 28.736 1.00 60.84 78 TYR A O 1
ATOM 646 N N . GLU A 1 79 ? -18.390 12.973 28.104 1.00 58.53 79 GLU A N 1
ATOM 647 C CA . GLU A 1 79 ? -19.803 13.137 28.493 1.00 58.53 79 GLU A CA 1
ATOM 648 C C . GLU A 1 79 ? -20.111 12.540 29.896 1.00 58.53 79 GLU A C 1
ATOM 650 O O . GLU A 1 79 ? -21.241 12.126 30.150 1.00 58.53 79 GLU A O 1
ATOM 655 N N . ILE A 1 80 ? -19.131 12.509 30.818 1.00 57.50 80 ILE A N 1
ATOM 656 C CA . ILE A 1 80 ? -19.311 12.154 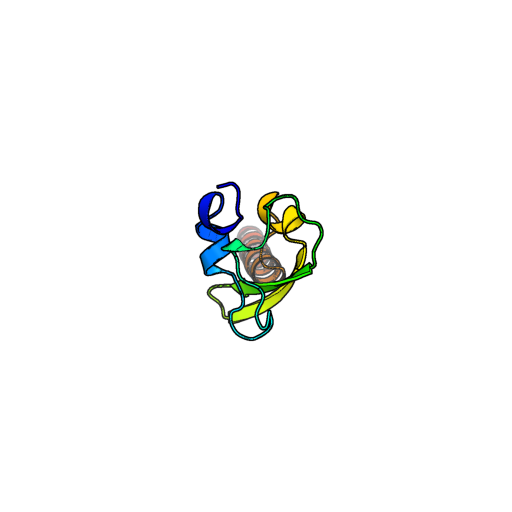32.249 1.00 57.50 80 ILE A CA 1
ATOM 657 C C . ILE A 1 80 ? -18.988 13.358 33.134 1.00 57.50 80 ILE A C 1
ATOM 659 O O . ILE A 1 80 ? -17.909 13.958 32.926 1.00 57.50 80 ILE A O 1
#

Mean predicted aligned error: 5.84 Å

Foldseek 3Di:
DAFQCVPPVVQQVFADDVQQPPDDRRNHHQCFQDWHWTADPVRDIDIGGSVCVSVPDDRPVVVVVVVVVVVVVVVVVPPD